Protein AF-X1I7L2-F1 (afdb_monomer)

Structure (mmCIF, N/CA/C/O backbone):
data_AF-X1I7L2-F1
#
_entry.id   AF-X1I7L2-F1
#
loop_
_atom_site.group_PDB
_atom_site.id
_atom_site.type_symbol
_atom_site.label_atom_id
_atom_site.label_alt_id
_atom_site.label_comp_id
_atom_site.label_asym_id
_atom_site.label_entity_id
_atom_site.label_seq_id
_atom_site.pdbx_PDB_ins_code
_atom_site.Cartn_x
_atom_site.Cartn_y
_atom_site.Cartn_z
_atom_site.occupancy
_atom_site.B_iso_or_equiv
_atom_site.auth_seq_id
_atom_site.auth_comp_id
_atom_site.auth_asym_id
_atom_site.auth_atom_id
_atom_site.pdbx_PDB_model_num
ATOM 1 N N . MET A 1 1 ? 2.234 -14.794 -10.491 1.00 76.75 1 MET A N 1
ATOM 2 C CA . MET A 1 1 ? 1.257 -13.925 -9.764 1.00 76.75 1 MET A CA 1
ATOM 3 C C . MET A 1 1 ? 0.236 -14.769 -9.017 1.00 76.75 1 MET A C 1
ATOM 5 O O . MET A 1 1 ? -0.109 -14.448 -7.885 1.00 76.75 1 MET A O 1
ATOM 9 N N . THR A 1 2 ? -0.201 -15.863 -9.632 1.00 92.94 2 THR A N 1
ATOM 10 C CA . THR A 1 2 ? -0.963 -16.964 -9.030 1.00 92.94 2 THR A CA 1
ATOM 11 C C . THR A 1 2 ? -0.350 -17.483 -7.729 1.00 92.94 2 THR A C 1
ATOM 13 O O . THR A 1 2 ? -1.061 -17.673 -6.750 1.00 92.94 2 THR A O 1
ATOM 16 N N . GLU A 1 3 ? 0.973 -17.618 -7.677 1.00 95.62 3 GLU A N 1
ATOM 17 C CA . GLU A 1 3 ? 1.712 -18.120 -6.513 1.00 95.62 3 GLU A CA 1
ATOM 18 C C . GLU A 1 3 ? 1.621 -17.134 -5.346 1.00 95.62 3 GLU A C 1
ATOM 20 O O . GLU A 1 3 ? 1.303 -17.514 -4.223 1.00 95.62 3 GLU A O 1
ATOM 25 N N . PHE A 1 4 ? 1.839 -15.843 -5.621 1.00 95.94 4 PHE A N 1
ATOM 26 C CA . PHE A 1 4 ? 1.738 -14.787 -4.614 1.00 95.94 4 PHE A CA 1
ATOM 27 C C . PHE A 1 4 ? 0.328 -14.704 -4.020 1.00 95.94 4 PHE A C 1
ATOM 29 O O . PHE A 1 4 ? 0.183 -14.620 -2.800 1.00 95.94 4 PHE A O 1
ATOM 36 N N . GLY A 1 5 ? -0.707 -14.763 -4.866 1.00 95.12 5 GLY A N 1
ATOM 37 C CA . GLY A 1 5 ? -2.097 -14.786 -4.412 1.00 95.12 5 GLY A CA 1
ATOM 38 C C . GLY A 1 5 ? -2.381 -15.994 -3.520 1.00 95.12 5 GLY A C 1
ATOM 39 O O . GLY A 1 5 ? -2.903 -15.834 -2.421 1.00 95.12 5 GLY A O 1
ATOM 40 N N . PHE A 1 6 ? -1.946 -17.182 -3.945 1.00 96.81 6 PHE A N 1
ATOM 41 C CA . PHE A 1 6 ? -2.116 -18.419 -3.186 1.00 96.81 6 PHE A CA 1
ATOM 42 C C . PHE A 1 6 ? -1.449 -18.358 -1.803 1.00 96.81 6 PHE A C 1
ATOM 44 O O . PHE A 1 6 ? -2.109 -18.599 -0.790 1.00 96.81 6 PHE A O 1
ATOM 51 N N . PHE A 1 7 ? -0.175 -17.957 -1.731 1.00 97.44 7 PHE A N 1
ATOM 52 C CA . PHE A 1 7 ? 0.530 -17.811 -0.453 1.00 97.44 7 PHE A CA 1
ATOM 53 C C . PHE A 1 7 ? -0.086 -16.730 0.442 1.00 97.44 7 PHE A C 1
ATOM 55 O O . PHE A 1 7 ? -0.202 -16.937 1.650 1.00 97.44 7 PHE A O 1
ATOM 62 N N . SER A 1 8 ? -0.532 -15.609 -0.131 1.00 97.06 8 SER A N 1
ATOM 63 C CA . SER A 1 8 ? -1.180 -14.531 0.629 1.00 97.06 8 SER A CA 1
ATOM 64 C C . SER A 1 8 ? -2.489 -14.999 1.262 1.00 97.06 8 SER A C 1
ATOM 66 O O . SER A 1 8 ? -2.716 -14.772 2.449 1.00 97.06 8 SER A O 1
ATOM 68 N N . THR A 1 9 ? -3.337 -15.699 0.503 1.00 97.38 9 THR A N 1
ATOM 69 C CA . THR A 1 9 ? -4.606 -16.231 1.014 1.00 97.38 9 THR A CA 1
ATOM 70 C C . THR A 1 9 ? -4.380 -17.259 2.119 1.00 97.38 9 THR A C 1
ATOM 72 O O . THR A 1 9 ? -5.034 -17.181 3.158 1.00 97.38 9 THR A O 1
ATOM 75 N N . ILE A 1 10 ? -3.426 -18.178 1.937 1.00 97.88 10 ILE A N 1
ATOM 76 C CA . ILE A 1 10 ? -3.047 -19.145 2.976 1.00 97.88 10 ILE A CA 1
ATOM 77 C C . ILE A 1 10 ? -2.564 -18.418 4.233 1.00 97.88 10 ILE A C 1
ATOM 79 O O . ILE A 1 10 ? -3.017 -18.735 5.331 1.00 97.88 10 ILE A O 1
ATOM 83 N N . GLY A 1 11 ? -1.697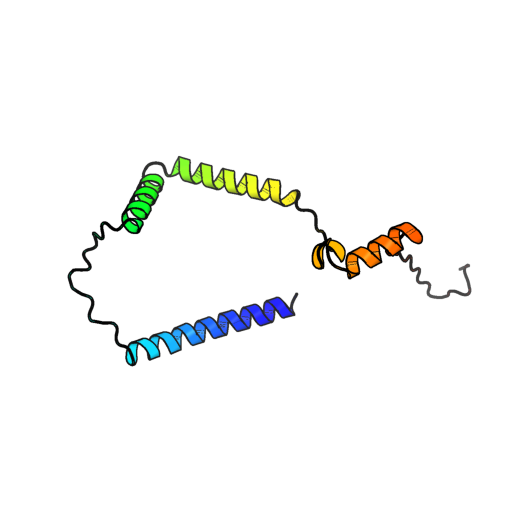 -17.415 4.082 1.00 97.44 11 GLY A N 1
ATOM 84 C CA . GLY A 1 11 ? -1.186 -16.625 5.199 1.00 97.44 11 GLY A CA 1
ATOM 85 C C . GLY A 1 11 ? -2.298 -15.935 5.991 1.00 97.44 11 GLY A C 1
ATOM 86 O O . GLY A 1 11 ? -2.332 -16.043 7.214 1.00 97.44 11 GLY A O 1
ATOM 87 N N . ILE A 1 12 ? -3.246 -15.289 5.305 1.00 98.00 12 ILE A N 1
ATOM 88 C CA . ILE A 1 12 ? -4.398 -14.629 5.942 1.00 98.00 12 ILE A CA 1
ATOM 89 C C . ILE A 1 12 ? -5.290 -15.652 6.654 1.00 98.00 12 ILE A C 1
ATOM 91 O O . ILE A 1 12 ? -5.716 -15.412 7.784 1.00 98.00 12 ILE A O 1
ATOM 95 N N . PHE A 1 13 ? -5.549 -16.804 6.030 1.00 98.00 13 PHE A N 1
ATOM 96 C CA . PHE A 1 13 ? -6.358 -17.865 6.627 1.00 98.00 13 PHE A CA 1
ATOM 97 C C . PHE A 1 13 ? -5.719 -18.412 7.910 1.00 98.00 13 PHE A C 1
ATOM 99 O O . PHE A 1 13 ? -6.372 -18.463 8.952 1.00 98.00 13 PHE A O 1
ATOM 106 N N . PHE A 1 14 ? -4.428 -18.750 7.870 1.00 97.44 14 PHE A N 1
ATOM 107 C C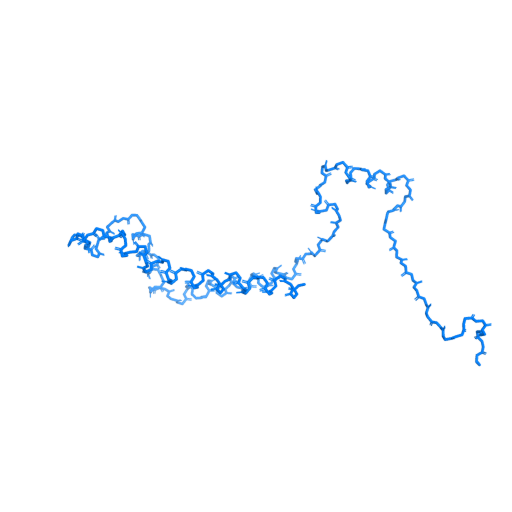A . PHE A 1 14 ? -3.704 -19.198 9.058 1.00 97.44 14 PHE A CA 1
ATOM 108 C C . PHE A 1 14 ? -3.630 -18.111 10.128 1.00 97.44 14 PHE A C 1
ATOM 110 O O . PHE A 1 14 ? -3.830 -18.423 11.297 1.00 97.44 14 PHE A O 1
ATOM 117 N N . ALA A 1 15 ? -3.405 -16.847 9.758 1.00 97.31 15 ALA A N 1
ATOM 118 C CA . ALA A 1 15 ? -3.409 -15.736 10.704 1.00 97.31 15 ALA A CA 1
ATOM 119 C C . ALA A 1 15 ? -4.769 -15.591 11.403 1.00 97.31 15 ALA A C 1
ATOM 121 O O . ALA A 1 15 ? -4.806 -15.393 12.613 1.00 97.31 15 ALA A O 1
ATOM 122 N N . PHE A 1 16 ? -5.880 -15.742 10.677 1.00 97.12 16 PHE A N 1
ATOM 123 C CA . PHE A 1 16 ? -7.230 -15.693 11.242 1.00 97.12 16 PHE A CA 1
ATOM 124 C C . PHE A 1 16 ? -7.506 -16.849 12.213 1.00 97.12 16 PHE A C 1
ATOM 126 O O . PHE A 1 16 ? -7.999 -16.626 13.324 1.00 97.12 16 PHE A O 1
ATOM 133 N N . VAL A 1 17 ? -7.165 -18.077 11.810 1.00 96.94 17 VAL A N 1
ATOM 134 C CA . VAL A 1 17 ? -7.295 -19.274 12.653 1.00 96.94 17 VAL A CA 1
ATOM 135 C C . VAL A 1 17 ? -6.444 -19.102 13.908 1.00 96.94 17 VAL A C 1
ATOM 137 O O . VAL A 1 17 ? -6.961 -19.177 15.022 1.00 96.94 17 VAL A O 1
ATOM 140 N N . LEU A 1 18 ? -5.159 -18.783 13.744 1.00 96.25 18 LEU A N 1
ATOM 141 C CA . LEU A 1 18 ? -4.241 -18.582 14.856 1.00 96.25 18 LEU A CA 1
ATOM 142 C C . LEU A 1 18 ? -4.732 -17.460 15.773 1.00 96.25 18 LEU A C 1
ATOM 144 O O . LEU A 1 18 ? -4.805 -17.673 16.971 1.00 96.25 18 LEU A O 1
ATOM 148 N N . ALA A 1 19 ? -5.135 -16.304 15.243 1.00 96.06 19 ALA A N 1
ATOM 149 C CA . ALA A 1 19 ? -5.641 -15.202 16.055 1.00 96.06 19 ALA A CA 1
ATOM 150 C C . ALA A 1 19 ? -6.870 -15.620 16.871 1.00 96.06 19 ALA A C 1
ATOM 152 O O . ALA A 1 19 ? -6.936 -15.320 18.055 1.00 96.06 19 ALA A O 1
ATOM 153 N N . THR A 1 20 ? -7.811 -16.357 16.283 1.00 93.62 20 THR A N 1
ATOM 154 C CA . THR A 1 20 ? -9.041 -16.762 16.978 1.00 93.62 20 THR A CA 1
ATOM 155 C C . THR A 1 20 ? -8.761 -17.780 18.088 1.00 93.62 20 THR A C 1
ATOM 157 O O . THR A 1 20 ? -9.204 -17.597 19.222 1.00 93.62 20 THR A O 1
ATOM 160 N N . PHE A 1 21 ? -7.993 -18.834 17.797 1.00 94.94 21 PHE A N 1
ATOM 161 C CA . PHE A 1 21 ? -7.690 -19.885 18.774 1.00 94.94 21 PHE A CA 1
ATOM 162 C C . PHE A 1 21 ? -6.647 -19.445 19.808 1.00 94.94 21 PHE A C 1
ATOM 164 O O . PHE A 1 21 ? -6.818 -19.676 21.007 1.00 94.94 21 PHE A O 1
ATOM 171 N N . LEU A 1 22 ? -5.577 -18.781 19.365 1.00 93.25 22 LEU A N 1
ATOM 172 C CA . LEU A 1 22 ? -4.489 -18.349 20.233 1.00 93.25 22 LEU A CA 1
ATOM 173 C C . LEU A 1 22 ? -4.938 -17.218 21.147 1.00 93.25 22 LEU A C 1
ATOM 175 O O . LEU A 1 22 ? -4.637 -17.291 22.327 1.00 93.25 22 LEU A O 1
ATOM 179 N N . LEU A 1 23 ? -5.691 -16.219 20.668 1.00 90.06 23 LEU A N 1
ATOM 180 C CA . LEU A 1 23 ? -6.162 -15.129 21.531 1.00 90.06 23 LEU A CA 1
ATOM 181 C C . LEU A 1 23 ? -7.111 -15.646 22.622 1.00 90.06 23 LEU A C 1
ATOM 183 O O . LEU A 1 23 ? -6.975 -15.261 23.782 1.00 90.06 23 LEU A O 1
ATOM 187 N N . GLY A 1 24 ? -8.013 -16.575 22.280 1.00 85.50 24 GLY A N 1
ATOM 188 C CA . GLY A 1 24 ? -8.889 -17.233 23.256 1.00 85.50 24 GLY A CA 1
ATOM 189 C C . GLY A 1 24 ? -8.111 -18.032 24.308 1.00 85.50 24 GLY A C 1
ATOM 190 O O . GLY A 1 24 ? -8.346 -17.891 25.511 1.00 85.50 24 GLY A O 1
ATOM 191 N N . SER A 1 25 ? -7.123 -18.820 23.875 1.00 89.38 25 SER A N 1
ATOM 192 C CA . SER A 1 25 ? -6.240 -19.552 24.790 1.00 89.38 25 SER A CA 1
ATOM 193 C C . SER A 1 25 ? -5.381 -18.608 25.638 1.00 89.38 25 SER A C 1
ATOM 195 O O . SER A 1 25 ? -5.189 -18.841 26.831 1.00 89.38 25 SER A O 1
ATOM 197 N N . PHE A 1 26 ? -4.884 -17.525 25.042 1.00 91.06 26 PHE A N 1
ATOM 198 C CA . PHE A 1 26 ? -4.019 -16.548 25.691 1.00 91.06 26 PHE A CA 1
ATOM 199 C C . PHE A 1 26 ? -4.755 -15.828 26.819 1.00 91.06 26 PHE A C 1
ATOM 201 O O . PHE A 1 26 ? -4.216 -15.720 27.914 1.00 91.06 26 PHE A O 1
ATOM 208 N N . PHE A 1 27 ? -6.013 -15.430 26.607 1.00 86.19 27 PHE A N 1
ATOM 209 C CA . PHE A 1 27 ? -6.847 -14.825 27.653 1.00 86.19 27 PHE A CA 1
ATOM 210 C C . PHE A 1 27 ? -7.301 -15.804 28.740 1.00 86.19 27 PHE A C 1
ATOM 212 O O . PHE A 1 27 ? -7.690 -15.364 29.819 1.00 86.19 27 PHE A O 1
ATOM 219 N N . THR A 1 28 ? -7.231 -17.115 28.501 1.00 84.56 28 THR A N 1
ATOM 220 C CA . THR A 1 28 ? -7.491 -18.117 29.548 1.00 84.56 28 THR A CA 1
ATOM 221 C C . THR A 1 28 ? -6.286 -18.275 30.482 1.00 84.56 28 THR A C 1
ATOM 223 O O . THR A 1 28 ? -6.457 -18.408 31.690 1.00 84.56 28 THR A O 1
ATOM 226 N N . ILE A 1 29 ? -5.066 -18.227 29.936 1.00 88.00 29 ILE A N 1
ATOM 227 C CA . ILE A 1 29 ? -3.810 -18.361 30.698 1.00 88.00 29 ILE A CA 1
ATOM 228 C C . ILE A 1 29 ? -3.417 -17.034 31.363 1.00 88.00 29 ILE A C 1
ATOM 230 O O . ILE A 1 29 ? -2.992 -17.014 32.517 1.00 88.00 29 ILE A O 1
ATOM 234 N N . PHE A 1 30 ? -3.595 -15.922 30.650 1.00 83.88 30 PHE A N 1
ATOM 235 C CA . PHE A 1 30 ? -3.367 -14.559 31.119 1.00 83.88 30 PHE A CA 1
ATOM 236 C C . PHE A 1 30 ? -4.707 -13.820 31.173 1.00 83.88 30 PHE A C 1
ATOM 238 O O . PHE A 1 30 ? -4.984 -12.990 30.299 1.00 83.88 30 PHE A O 1
ATOM 245 N N . PRO A 1 31 ? -5.570 -14.125 32.162 1.00 76.25 31 PRO A N 1
ATOM 246 C CA . PRO A 1 31 ? -6.829 -13.416 32.309 1.00 76.25 31 PRO A CA 1
ATOM 247 C C . PRO A 1 31 ? -6.537 -11.918 32.433 1.00 76.25 31 PRO A C 1
ATOM 249 O O . PRO A 1 31 ? -5.73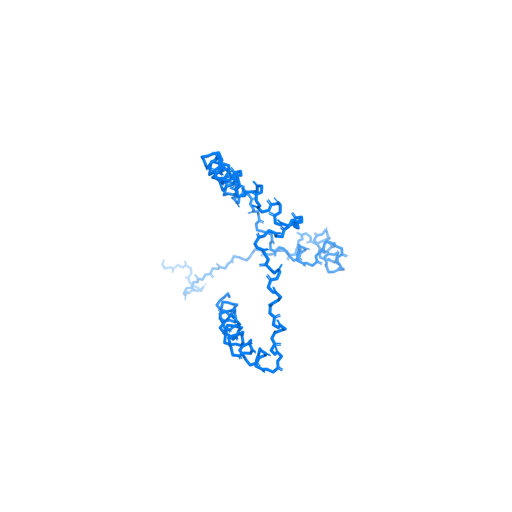0 -11.524 33.286 1.00 76.25 31 PRO A O 1
ATOM 252 N N . PRO A 1 32 ? -7.149 -11.068 31.587 1.00 73.50 32 PRO A N 1
ATOM 253 C CA . PRO A 1 32 ? -6.911 -9.639 31.652 1.00 73.50 32 PRO A CA 1
ATOM 254 C C . PRO A 1 32 ? -7.275 -9.137 33.057 1.00 73.50 32 PRO A C 1
ATOM 256 O O . PRO A 1 32 ? -8.280 -9.584 33.628 1.00 73.50 32 PRO A O 1
ATOM 259 N N . PRO A 1 33 ? -6.471 -8.232 33.646 1.00 74.44 33 PRO A N 1
ATOM 260 C CA . PRO A 1 33 ? -6.766 -7.686 34.962 1.00 74.44 33 PRO A CA 1
ATOM 261 C C . PRO A 1 33 ? -8.185 -7.117 34.954 1.00 74.44 33 PRO A C 1
ATOM 263 O O . PRO A 1 33 ? -8.589 -6.450 33.999 1.00 74.44 33 PRO A O 1
ATOM 266 N N . LYS A 1 34 ? -8.960 -7.423 36.005 1.00 70.75 34 LYS A N 1
ATOM 267 C CA . LYS A 1 34 ? -10.361 -6.999 36.132 1.00 70.75 34 LYS A CA 1
ATOM 268 C C . LYS A 1 34 ? -10.450 -5.508 35.822 1.00 70.75 34 LYS A C 1
ATOM 270 O O . LYS A 1 34 ? -9.853 -4.700 36.532 1.00 70.75 34 LYS A O 1
ATOM 275 N N . ILE A 1 35 ? -11.179 -5.175 34.756 1.00 65.69 35 ILE A N 1
ATOM 276 C CA . ILE A 1 35 ? -11.329 -3.811 34.248 1.00 65.69 35 ILE A CA 1
ATOM 277 C C . ILE A 1 35 ? -11.704 -2.912 35.425 1.00 65.69 35 ILE A C 1
ATOM 279 O O . ILE A 1 35 ? -12.737 -3.106 36.072 1.00 65.69 35 ILE A O 1
ATOM 283 N N . HIS A 1 36 ? -10.841 -1.948 35.745 1.00 56.50 36 HIS A N 1
ATOM 284 C CA . HIS A 1 36 ? -11.142 -0.985 36.789 1.00 56.50 36 HIS A CA 1
ATOM 285 C C . HIS A 1 36 ? -12.433 -0.254 36.408 1.00 56.50 36 HIS A C 1
ATOM 287 O O . HIS A 1 36 ? -12.531 0.316 35.325 1.00 56.50 36 HIS A O 1
ATOM 293 N N . LYS A 1 37 ? -13.409 -0.198 37.325 1.00 59.34 37 LYS A N 1
ATOM 294 C CA . LYS A 1 37 ? -14.686 0.535 37.164 1.00 59.34 37 LYS A CA 1
ATOM 295 C C . LYS A 1 37 ? -14.520 2.045 36.880 1.00 59.34 37 LYS A C 1
ATOM 297 O O . LYS A 1 37 ? -15.509 2.740 36.697 1.00 59.34 37 LYS A O 1
ATOM 302 N N . LYS A 1 38 ? -13.278 2.545 36.843 1.00 52.09 38 LYS A N 1
ATOM 303 C CA . LYS A 1 38 ? -12.883 3.889 36.402 1.00 52.09 38 LYS A CA 1
ATOM 304 C C . LYS A 1 38 ? -12.487 3.970 34.921 1.00 52.09 38 LYS A C 1
ATOM 306 O O . LYS A 1 38 ? -11.966 4.996 34.503 1.00 52.09 38 LYS A O 1
ATOM 311 N N . PHE A 1 39 ? -12.765 2.951 34.108 1.00 54.53 39 PHE A N 1
ATOM 312 C CA . PHE A 1 39 ? -12.900 3.126 32.657 1.00 54.53 39 PHE A CA 1
ATOM 313 C C . PHE A 1 39 ? -14.213 3.879 32.371 1.00 54.53 39 PHE A C 1
ATOM 315 O O . PHE A 1 39 ? -15.155 3.365 31.774 1.00 54.53 39 PHE A O 1
ATOM 322 N N . SER A 1 40 ? -14.319 5.102 32.892 1.00 52.38 40 SER A N 1
ATOM 323 C CA . SER A 1 40 ? -15.349 6.041 32.481 1.00 52.38 40 SER A CA 1
ATOM 324 C C . SER A 1 40 ? -15.093 6.384 31.021 1.00 52.38 40 SER A C 1
ATOM 326 O O . SER A 1 40 ? -13.957 6.667 30.646 1.00 52.38 40 SER A O 1
ATOM 328 N N . GLN A 1 41 ? -16.151 6.410 30.216 1.00 55.69 41 GLN A N 1
ATOM 329 C CA . GLN A 1 41 ? -16.155 6.803 28.800 1.00 55.69 41 GLN A CA 1
ATOM 330 C C . GLN A 1 41 ? -15.604 8.221 28.518 1.00 55.69 41 GLN A C 1
ATOM 332 O O . GLN A 1 41 ? -15.578 8.655 27.371 1.00 55.69 41 GLN A O 1
ATOM 337 N N . GLU A 1 42 ? -15.128 8.931 29.540 1.00 55.25 42 GLU A N 1
ATOM 338 C CA . GLU A 1 42 ? -14.414 10.198 29.447 1.00 55.25 42 GLU A CA 1
ATOM 339 C C . GLU A 1 42 ? -12.920 10.011 29.746 1.00 55.25 42 GLU A C 1
ATOM 341 O O . GLU A 1 42 ? -12.399 10.489 30.753 1.00 55.25 42 GLU A O 1
ATOM 346 N N . SER A 1 43 ? -12.194 9.303 28.878 1.00 59.50 43 SER A N 1
ATOM 347 C CA . SER A 1 43 ? -10.745 9.494 28.839 1.00 59.50 43 SER A CA 1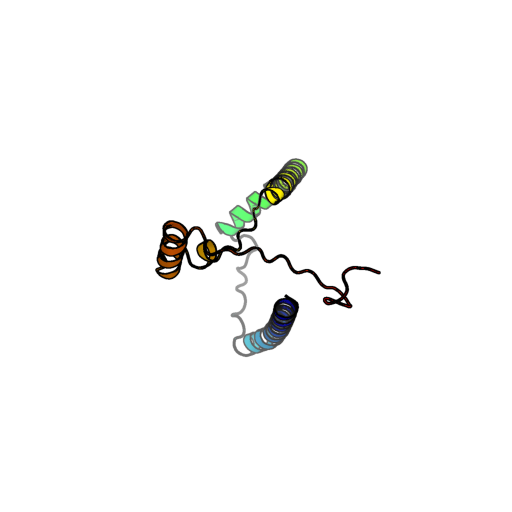
ATOM 348 C C . SER A 1 43 ? -10.475 10.827 28.134 1.00 59.50 43 SER A C 1
ATOM 350 O O . SER A 1 43 ? -10.638 10.948 26.924 1.00 5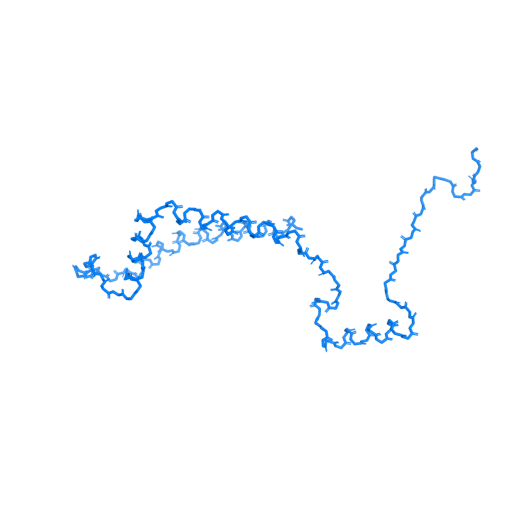9.50 43 SER A O 1
ATOM 352 N N . ASN A 1 44 ? -10.060 11.856 28.877 1.00 63.28 44 ASN A N 1
ATOM 353 C CA . ASN A 1 44 ? -9.553 13.120 28.312 1.00 63.28 44 ASN A CA 1
ATOM 354 C C . ASN A 1 44 ? -8.127 12.960 27.757 1.00 63.28 44 ASN A C 1
ATOM 356 O O . ASN A 1 44 ? -7.280 13.841 27.893 1.00 63.28 44 ASN A O 1
ATOM 360 N N . ASP A 1 45 ? -7.856 11.807 27.155 1.00 80.88 45 ASP A N 1
ATOM 361 C CA . ASP A 1 45 ? -6.585 11.537 26.515 1.00 80.88 45 ASP A CA 1
ATOM 362 C C . ASP A 1 45 ? -6.502 12.303 25.188 1.00 80.88 45 ASP A C 1
ATOM 364 O O . ASP A 1 45 ? -7.519 12.609 24.549 1.00 80.88 45 ASP A O 1
ATOM 368 N N . VAL A 1 46 ? -5.284 12.623 24.759 1.00 84.25 46 VAL A N 1
ATOM 369 C CA . VAL A 1 46 ? -5.024 13.409 23.542 1.00 84.25 46 VAL A CA 1
ATOM 370 C C . VAL A 1 46 ? -5.660 12.732 22.327 1.00 84.25 46 VAL A C 1
ATOM 372 O O . VAL A 1 46 ? -6.255 13.397 21.477 1.00 84.25 46 VAL A O 1
ATOM 375 N N . VAL A 1 47 ? -5.609 11.399 22.295 1.00 85.38 47 VAL A N 1
ATOM 376 C CA . VAL A 1 47 ? -6.211 10.569 21.248 1.00 85.38 47 VAL A CA 1
ATOM 377 C C . VAL A 1 47 ? -7.732 10.722 21.237 1.00 85.38 47 VAL A C 1
ATOM 379 O O . VAL A 1 47 ? -8.305 11.046 20.199 1.00 85.38 47 VAL A O 1
ATOM 382 N N . THR A 1 48 ? -8.400 10.581 22.383 1.00 85.81 48 THR A N 1
ATOM 383 C CA . THR A 1 48 ? -9.862 10.729 22.480 1.00 85.81 48 THR A CA 1
ATOM 384 C C . THR A 1 48 ? -10.310 12.130 22.082 1.00 85.81 48 THR A C 1
ATOM 386 O O . THR A 1 48 ? -11.315 12.290 21.388 1.00 85.81 48 THR A O 1
ATOM 389 N N . ARG A 1 49 ? -9.542 13.160 22.456 1.00 86.50 49 ARG A N 1
ATOM 390 C CA . ARG A 1 49 ? -9.813 14.544 22.058 1.00 86.50 49 ARG A CA 1
ATOM 391 C C . ARG A 1 49 ? -9.693 14.730 20.545 1.00 86.50 49 ARG A C 1
ATOM 393 O O . ARG A 1 49 ? -10.571 15.353 19.951 1.00 86.50 49 ARG A O 1
ATOM 400 N N . LEU A 1 50 ? -8.664 14.158 19.917 1.00 88.38 50 LEU A N 1
ATOM 401 C CA . LEU A 1 50 ? -8.484 14.189 18.464 1.00 88.38 50 LEU A CA 1
ATOM 402 C C . LEU A 1 50 ? -9.621 13.453 17.739 1.00 88.38 50 LEU A C 1
ATOM 404 O O . LEU A 1 50 ? -10.223 14.003 16.819 1.00 88.38 50 LEU A O 1
ATOM 408 N N . LEU A 1 51 ? -9.975 12.248 18.194 1.00 88.38 51 LEU A N 1
ATOM 409 C CA . LEU A 1 51 ? -11.083 11.467 17.636 1.00 88.38 51 LEU A CA 1
ATOM 410 C C . LEU A 1 51 ? -12.418 12.206 17.769 1.00 88.38 51 LEU A C 1
ATOM 412 O O . LEU A 1 51 ? -13.219 12.206 16.835 1.00 88.38 51 LEU A O 1
ATOM 416 N N . ARG A 1 52 ? -12.657 12.872 18.904 1.00 87.56 52 ARG A N 1
ATOM 417 C CA . ARG A 1 52 ? -13.876 13.657 19.133 1.00 87.56 52 ARG A CA 1
ATOM 418 C C . ARG A 1 52 ? -13.937 14.882 18.223 1.00 87.56 52 ARG A C 1
ATOM 420 O O . ARG A 1 52 ? -15.003 15.152 17.680 1.00 87.56 52 ARG A O 1
ATOM 427 N N . LEU A 1 53 ? -12.817 15.575 18.005 1.00 86.12 53 LEU A N 1
ATOM 428 C CA . LEU A 1 53 ? -12.732 16.689 17.053 1.00 86.12 53 LEU A CA 1
ATOM 429 C C . LEU A 1 53 ? -12.993 16.228 15.615 1.00 86.12 53 LEU A C 1
ATOM 431 O O . LEU A 1 53 ? -13.798 16.844 14.921 1.00 86.12 53 LEU A O 1
ATOM 435 N N . LEU A 1 54 ? -12.370 15.126 15.187 1.00 85.94 54 LEU A N 1
ATOM 436 C CA . LEU A 1 54 ? -12.599 14.542 13.863 1.00 85.94 54 LEU A CA 1
ATOM 437 C C . LEU A 1 54 ? -14.063 14.132 13.688 1.00 85.94 54 LEU A C 1
ATOM 439 O O . LEU A 1 54 ? -14.692 14.500 12.701 1.00 85.94 54 LEU A O 1
ATOM 443 N N . SER A 1 55 ? -14.632 13.438 14.673 1.00 86.75 55 SER A N 1
ATOM 444 C CA . SER A 1 55 ? -16.040 13.034 14.666 1.00 86.75 55 SER A CA 1
ATOM 445 C C . SER A 1 55 ? -16.979 14.240 14.580 1.00 86.75 55 SER A C 1
ATOM 447 O O . SER A 1 55 ? -17.877 14.270 13.741 1.00 86.75 55 SER A O 1
ATOM 449 N N . GLN A 1 56 ? -16.737 15.288 15.373 1.00 87.12 56 GLN A N 1
ATOM 450 C CA . GLN A 1 56 ? -17.525 16.519 15.315 1.00 87.12 56 GLN A CA 1
ATOM 451 C C . GLN A 1 56 ? -17.404 17.226 13.961 1.00 87.12 56 GLN A C 1
ATOM 453 O O . GLN A 1 56 ? -18.409 17.711 13.448 1.00 87.12 56 GLN A O 1
ATOM 458 N N . LEU A 1 57 ? -16.212 17.255 13.361 1.00 85.12 57 LEU A N 1
ATOM 459 C CA . LEU A 1 57 ? -15.985 17.848 12.043 1.00 85.12 57 LEU A CA 1
ATOM 460 C C . LEU A 1 57 ? -16.744 17.084 10.944 1.00 85.12 57 LEU A C 1
ATOM 462 O O . LEU A 1 57 ? -17.402 17.698 10.105 1.00 85.12 57 LEU A O 1
ATOM 466 N N . ILE A 1 58 ? -16.717 15.749 11.003 1.00 87.88 58 ILE A N 1
ATOM 467 C CA . ILE A 1 58 ? -17.446 14.863 10.085 1.00 87.88 58 ILE A CA 1
ATOM 468 C C . ILE A 1 58 ? -18.962 15.034 10.240 1.00 87.88 58 ILE A C 1
ATOM 470 O O . ILE A 1 58 ? -19.679 15.111 9.244 1.00 87.88 58 ILE A O 1
ATOM 474 N N . LEU A 1 59 ? -19.466 15.105 11.475 1.00 85.75 59 LEU A N 1
ATOM 475 C CA . LEU A 1 59 ? -20.902 15.194 11.753 1.00 85.75 59 LEU A CA 1
ATOM 476 C C . LEU A 1 59 ? -21.481 16.581 11.451 1.00 85.75 59 LEU A C 1
ATOM 478 O O . LEU A 1 59 ? -22.591 16.669 10.925 1.00 85.75 59 LEU A O 1
ATOM 482 N N . LYS A 1 60 ? -20.745 17.655 11.765 1.00 87.75 60 LYS A N 1
ATOM 483 C CA . LYS A 1 60 ? -21.198 19.037 11.559 1.00 87.75 60 LYS A CA 1
ATOM 484 C C . LYS A 1 60 ? -21.259 19.393 10.076 1.00 87.75 60 LYS A C 1
ATOM 486 O O . LYS A 1 60 ? -22.257 19.939 9.625 1.00 87.75 60 LYS A O 1
ATOM 491 N N . GLU A 1 61 ? -20.234 19.017 9.312 1.00 84.62 61 GLU A N 1
ATOM 492 C CA . GLU A 1 61 ? -20.079 19.414 7.909 1.00 84.62 61 GLU A CA 1
ATOM 493 C C . GLU A 1 61 ? -19.940 18.202 6.976 1.00 84.62 61 GLU A C 1
ATOM 495 O O . GLU A 1 61 ? -19.080 18.153 6.092 1.00 84.62 61 GLU A O 1
ATOM 500 N N . LYS A 1 62 ? -20.824 17.208 7.142 1.00 84.88 62 LYS A N 1
ATOM 501 C CA . LYS A 1 62 ? -20.805 15.939 6.385 1.00 84.88 62 LYS A CA 1
ATOM 502 C C . LYS A 1 62 ? -20.667 16.110 4.870 1.00 84.88 62 LYS A C 1
ATOM 504 O O . LYS A 1 62 ? -19.986 15.324 4.219 1.00 84.88 62 LYS A O 1
ATOM 509 N N . LYS A 1 63 ? -21.298 17.148 4.304 1.00 88.00 63 LYS A N 1
ATOM 510 C CA . LYS A 1 63 ? -21.239 17.445 2.864 1.00 88.00 63 LYS A CA 1
ATOM 511 C C . LYS A 1 63 ? -19.838 17.884 2.441 1.00 88.00 63 LYS A C 1
ATOM 513 O O . LYS A 1 63 ? -19.353 17.416 1.419 1.00 88.00 63 LYS A O 1
ATOM 518 N N . ILE A 1 64 ? -19.188 18.735 3.235 1.00 89.25 64 ILE A N 1
ATOM 519 C CA . ILE A 1 64 ? -17.843 19.246 2.948 1.00 89.25 64 ILE A CA 1
ATOM 520 C C . ILE A 1 64 ? -16.831 18.101 3.001 1.00 89.25 64 ILE A C 1
ATOM 522 O O . ILE A 1 64 ? -16.037 17.949 2.078 1.00 89.25 64 ILE A O 1
ATOM 526 N N . VAL A 1 65 ? -16.902 17.254 4.033 1.00 90.12 65 VAL A N 1
ATOM 527 C CA . VAL A 1 65 ? -16.001 16.098 4.171 1.00 90.12 65 VAL A CA 1
ATOM 528 C C . VAL A 1 65 ? -16.179 15.111 3.017 1.00 90.12 65 VAL A C 1
ATOM 530 O O . VAL A 1 65 ? -15.193 14.653 2.445 1.00 90.12 65 VAL A O 1
ATOM 533 N N . LEU A 1 66 ? -17.421 14.821 2.623 1.00 90.44 66 LEU A N 1
ATOM 534 C CA . LEU A 1 66 ? -17.699 13.906 1.516 1.00 90.44 66 LEU A CA 1
ATOM 535 C C . LEU A 1 66 ? -17.184 14.457 0.179 1.00 90.44 66 LEU A C 1
ATOM 537 O O . LEU A 1 66 ? -16.558 13.721 -0.580 1.00 90.44 66 LEU A O 1
ATOM 541 N N . ILE A 1 67 ? -17.377 15.755 -0.084 1.00 94.50 67 ILE A N 1
ATOM 542 C CA . ILE A 1 67 ? -16.833 16.421 -1.277 1.00 94.50 67 ILE A CA 1
ATOM 543 C C . ILE A 1 67 ? -15.301 16.399 -1.258 1.00 94.50 67 ILE A C 1
ATOM 545 O O . ILE A 1 67 ? -14.692 16.082 -2.274 1.00 94.50 67 ILE A O 1
ATOM 549 N N . ALA A 1 68 ? -14.668 16.678 -0.117 1.00 93.25 68 ALA A N 1
ATOM 550 C CA . ALA A 1 68 ? -13.214 16.644 0.008 1.00 93.25 68 ALA A CA 1
ATOM 551 C C . ALA A 1 68 ? -12.645 15.247 -0.289 1.00 93.25 68 ALA A C 1
ATOM 553 O O . ALA A 1 68 ? -11.701 15.123 -1.066 1.00 93.25 68 ALA A O 1
ATOM 554 N N . ILE A 1 69 ? -13.253 14.190 0.262 1.00 94.00 69 ILE A N 1
ATOM 555 C CA . ILE A 1 69 ? -12.863 12.801 -0.024 1.00 94.00 69 ILE A CA 1
ATOM 556 C C . ILE A 1 69 ? -13.052 12.484 -1.510 1.00 94.00 69 ILE A C 1
ATOM 558 O O . ILE A 1 69 ? -12.163 11.904 -2.129 1.00 94.00 69 ILE A O 1
ATOM 562 N N . LEU A 1 70 ? -14.175 12.895 -2.102 1.00 96.31 70 LEU A N 1
ATOM 563 C CA . LEU A 1 70 ? -14.439 12.682 -3.522 1.00 96.31 70 LEU A CA 1
ATOM 564 C C . LEU A 1 70 ? -13.388 13.371 -4.404 1.00 96.31 70 LEU A C 1
ATOM 566 O O . LEU A 1 70 ? -12.886 12.763 -5.345 1.00 96.31 70 LEU A O 1
ATOM 570 N N . ILE A 1 71 ? -13.014 14.609 -4.074 1.00 97.00 71 ILE A N 1
ATOM 571 C CA . ILE A 1 71 ? -11.951 15.348 -4.765 1.00 97.00 71 ILE A CA 1
ATOM 572 C C . ILE A 1 71 ? -10.621 14.596 -4.657 1.00 97.00 71 ILE A C 1
ATOM 574 O O . ILE A 1 71 ? -9.951 14.418 -5.671 1.00 97.00 71 ILE A O 1
ATOM 578 N N . ILE A 1 72 ? -10.257 14.109 -3.466 1.00 96.69 72 ILE A N 1
ATOM 579 C CA . ILE A 1 72 ? -9.028 13.325 -3.266 1.00 96.69 72 ILE A CA 1
ATOM 580 C C . ILE A 1 72 ? -9.041 12.079 -4.155 1.00 96.69 72 ILE A C 1
ATOM 582 O O . ILE A 1 72 ? -8.068 11.839 -4.861 1.00 96.69 72 ILE A O 1
ATOM 586 N N . ILE A 1 73 ? -10.149 11.333 -4.186 1.00 96.62 73 ILE A N 1
ATOM 587 C CA . ILE A 1 73 ? -10.287 10.137 -5.029 1.00 96.62 73 ILE A CA 1
ATOM 588 C C . ILE A 1 73 ? -10.107 10.491 -6.508 1.00 96.62 73 ILE A C 1
ATOM 590 O O . ILE A 1 73 ? -9.339 9.829 -7.204 1.00 96.62 73 ILE A O 1
ATOM 594 N N . ILE A 1 74 ? -10.771 11.546 -6.990 1.00 96.50 74 ILE A N 1
ATOM 595 C CA . ILE A 1 74 ? -10.667 11.982 -8.390 1.00 96.50 74 ILE A CA 1
ATOM 596 C C . ILE A 1 74 ? -9.223 12.363 -8.730 1.00 96.50 74 ILE A C 1
ATOM 598 O O . ILE A 1 74 ? -8.707 11.935 -9.761 1.00 96.50 74 ILE A O 1
ATOM 602 N N . ILE A 1 75 ? -8.549 13.119 -7.858 1.00 96.25 75 ILE A N 1
ATOM 603 C CA . ILE A 1 75 ? -7.143 13.495 -8.042 1.00 96.25 75 ILE A CA 1
ATOM 604 C C . ILE A 1 75 ? -6.257 12.245 -8.068 1.00 96.25 75 ILE A C 1
ATOM 606 O O . ILE A 1 75 ? -5.427 12.111 -8.966 1.00 96.25 75 ILE A O 1
ATOM 610 N N . SER A 1 76 ? -6.444 11.306 -7.137 1.00 95.25 76 SER A N 1
ATOM 611 C CA . SER A 1 76 ? -5.674 10.060 -7.086 1.00 95.25 76 SER A CA 1
ATOM 612 C C . SER A 1 76 ? -5.832 9.236 -8.363 1.00 95.25 76 SER A C 1
ATOM 614 O O . SER A 1 76 ? -4.834 8.796 -8.929 1.00 95.25 76 SER A O 1
ATOM 616 N N . VAL A 1 77 ? -7.061 9.070 -8.860 1.00 95.25 77 VAL A N 1
ATOM 617 C CA . VAL A 1 77 ? -7.327 8.338 -10.108 1.00 95.25 77 VAL A CA 1
ATOM 618 C C . VAL A 1 77 ? -6.719 9.068 -11.307 1.00 95.25 77 VAL A C 1
ATOM 620 O O . VAL A 1 77 ? -6.046 8.444 -12.127 1.00 95.25 77 VAL A O 1
ATOM 623 N N . ALA A 1 78 ? -6.881 10.391 -11.389 1.00 94.81 78 ALA A N 1
ATOM 624 C CA . ALA A 1 78 ? -6.320 11.189 -12.475 1.00 94.81 78 ALA A CA 1
ATOM 625 C C . ALA A 1 78 ? -4.788 11.076 -12.538 1.00 94.81 78 ALA A C 1
ATOM 627 O O . ALA A 1 78 ? -4.222 10.866 -13.613 1.00 94.81 78 ALA A O 1
ATOM 628 N N . PHE A 1 79 ? -4.106 11.155 -11.393 1.00 93.50 79 PHE A N 1
ATOM 629 C CA . PHE A 1 79 ? -2.648 11.035 -11.323 1.00 93.50 79 PHE A CA 1
ATOM 630 C C . PHE A 1 79 ? -2.143 9.599 -11.484 1.00 93.50 79 PHE A C 1
ATOM 632 O O . PHE A 1 79 ? -1.030 9.413 -11.974 1.00 93.50 79 PHE A O 1
ATOM 639 N N . SER A 1 80 ? -2.949 8.588 -11.151 1.00 91.25 80 SER A N 1
ATOM 640 C CA . SER A 1 80 ? -2.571 7.179 -11.310 1.00 91.25 80 SER A CA 1
ATOM 641 C C . SER A 1 80 ? -2.220 6.826 -12.760 1.00 91.25 80 SER A C 1
ATOM 643 O O . SER A 1 80 ? -1.327 6.015 -12.986 1.00 91.25 80 SER A O 1
ATOM 645 N N . THR A 1 81 ? -2.835 7.491 -13.744 1.00 88.44 81 THR A N 1
ATOM 646 C CA . THR A 1 81 ? -2.530 7.294 -15.175 1.00 88.44 81 THR A CA 1
ATOM 647 C C . THR A 1 81 ? -1.125 7.743 -15.589 1.00 88.44 81 THR A C 1
ATOM 649 O O . THR A 1 81 ? -0.636 7.338 -16.640 1.00 88.44 81 THR A O 1
ATOM 652 N N . ARG A 1 82 ? -0.452 8.572 -14.780 1.00 89.44 82 ARG A N 1
ATOM 653 C CA . ARG A 1 82 ? 0.896 9.090 -15.071 1.00 89.44 82 ARG A CA 1
ATOM 654 C C . ARG A 1 82 ? 2.016 8.188 -14.556 1.00 89.44 82 ARG A C 1
ATOM 656 O O . ARG A 1 82 ? 3.187 8.505 -14.762 1.00 89.44 82 ARG A O 1
ATOM 663 N N . VAL A 1 83 ? 1.680 7.099 -13.867 1.00 86.38 83 VAL A N 1
ATOM 664 C CA . VAL A 1 83 ? 2.665 6.159 -13.330 1.00 86.38 83 VAL A CA 1
ATOM 665 C C . VAL A 1 83 ? 3.320 5.413 -14.491 1.00 86.38 83 VAL A C 1
ATOM 667 O O . VAL A 1 83 ? 2.667 4.653 -15.202 1.00 86.38 83 VAL A O 1
ATOM 670 N N . LYS A 1 84 ? 4.622 5.635 -14.690 1.00 83.44 84 LYS A N 1
ATOM 671 C CA . LYS A 1 84 ? 5.424 4.890 -15.665 1.00 83.44 84 LYS A CA 1
ATOM 672 C C . LYS A 1 84 ? 5.904 3.589 -15.032 1.00 83.44 84 LYS A C 1
ATOM 674 O O . LYS A 1 84 ? 6.456 3.598 -13.935 1.00 83.44 84 LYS A O 1
ATOM 679 N N . THR A 1 85 ? 5.710 2.476 -15.728 1.00 78.88 85 THR A N 1
ATOM 680 C CA . THR A 1 85 ? 6.262 1.183 -15.322 1.00 78.88 85 THR A CA 1
ATOM 681 C C . THR A 1 85 ? 7.730 1.123 -15.710 1.00 78.88 85 THR A C 1
ATOM 683 O O . THR A 1 85 ? 8.057 0.967 -16.884 1.00 78.88 85 THR A O 1
ATOM 686 N N . GLU A 1 86 ? 8.613 1.240 -14.727 1.00 76.81 86 GLU A N 1
ATOM 687 C CA . GLU A 1 86 ? 10.045 1.067 -14.929 1.00 76.81 86 GLU A CA 1
ATOM 688 C C . GLU A 1 86 ? 10.464 -0.310 -14.417 1.00 76.81 86 GLU A C 1
ATOM 690 O O . GLU A 1 86 ? 10.526 -0.566 -13.217 1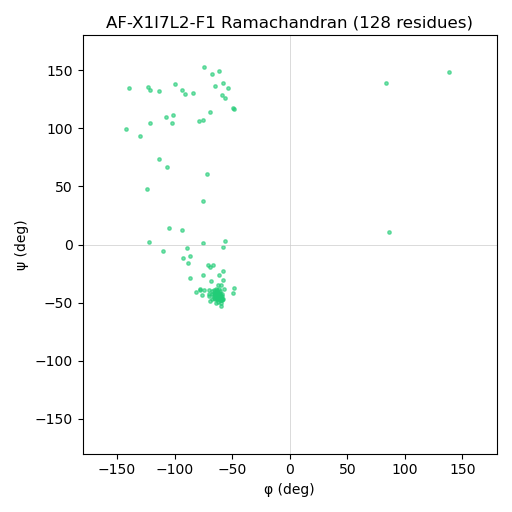.00 76.81 86 GLU A O 1
ATOM 695 N N . SER A 1 87 ? 10.704 -1.234 -15.344 1.00 76.25 87 SER A N 1
ATOM 696 C CA . SER A 1 87 ? 11.154 -2.594 -15.039 1.00 76.25 87 SER A CA 1
ATOM 697 C C . SER A 1 87 ? 12.632 -2.811 -15.352 1.00 76.25 87 SER A C 1
ATOM 699 O O . SER A 1 87 ? 13.059 -3.964 -15.402 1.00 76.25 87 SER A O 1
ATOM 701 N N . SER A 1 88 ? 13.391 -1.732 -15.573 1.00 78.88 88 SER A N 1
ATOM 702 C CA . SER A 1 88 ? 14.814 -1.816 -15.878 1.00 78.88 88 SER A CA 1
ATOM 703 C C . SER A 1 88 ? 15.574 -2.472 -14.728 1.00 78.88 88 SER A C 1
ATOM 705 O O . SER A 1 88 ? 15.215 -2.395 -13.550 1.00 78.88 88 SER A O 1
ATOM 707 N N . ILE A 1 89 ? 16.644 -3.165 -15.089 1.00 76.62 89 ILE A N 1
ATOM 708 C CA . ILE A 1 89 ? 17.541 -3.781 -14.118 1.00 76.62 89 ILE A CA 1
ATOM 709 C C . ILE A 1 89 ? 18.183 -2.700 -13.229 1.00 76.62 89 ILE A C 1
ATOM 711 O O . ILE A 1 89 ? 18.357 -2.898 -12.025 1.00 76.62 89 ILE A O 1
ATOM 715 N N . GLU A 1 90 ? 18.451 -1.531 -13.809 1.00 80.06 90 GLU A N 1
ATOM 716 C CA . GLU A 1 90 ? 19.044 -0.378 -13.137 1.00 80.06 90 GLU A CA 1
ATOM 717 C C . GLU A 1 90 ? 18.169 0.175 -12.011 1.00 80.06 90 GLU A C 1
ATOM 719 O O . GLU A 1 90 ? 18.673 0.433 -10.915 1.00 80.06 90 GLU A O 1
ATOM 724 N N . SER A 1 91 ? 16.854 0.285 -12.231 1.00 81.06 91 SER A N 1
ATOM 725 C CA . SER A 1 91 ? 15.927 0.765 -11.202 1.00 81.06 91 SER A CA 1
ATOM 726 C C . SER A 1 91 ? 15.783 -0.224 -10.042 1.00 81.06 91 SER A C 1
ATOM 728 O O . SER A 1 91 ? 15.617 0.185 -8.894 1.00 81.06 91 SER A O 1
ATOM 730 N N . ARG A 1 92 ? 15.903 -1.530 -10.318 1.00 84.94 92 ARG A N 1
ATOM 731 C CA . ARG A 1 92 ? 15.795 -2.600 -9.312 1.00 84.94 92 ARG A 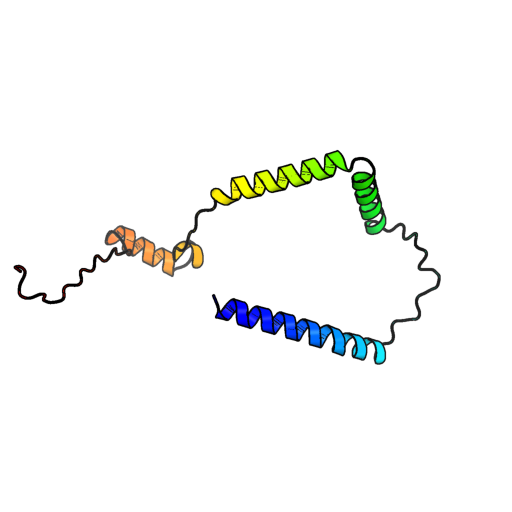CA 1
ATOM 732 C C . ARG A 1 92 ? 17.054 -2.755 -8.465 1.00 84.94 92 ARG A C 1
ATOM 734 O O . ARG A 1 92 ? 16.943 -3.019 -7.272 1.00 84.94 92 ARG A O 1
ATOM 741 N N . MET A 1 93 ? 18.234 -2.626 -9.071 1.00 86.31 93 MET A N 1
ATOM 742 C CA . MET A 1 93 ? 19.518 -2.775 -8.369 1.00 86.31 93 MET A CA 1
ATOM 743 C C . MET A 1 93 ? 20.028 -1.472 -7.752 1.00 86.31 93 MET A C 1
ATOM 745 O O . MET A 1 93 ? 20.899 -1.495 -6.883 1.00 86.31 93 MET A O 1
ATOM 749 N N . GLY A 1 94 ? 19.477 -0.338 -8.179 1.00 82.69 94 GLY A N 1
ATOM 750 C CA . GLY A 1 94 ? 19.908 0.983 -7.760 1.00 82.69 94 GLY A CA 1
ATOM 751 C C . GLY A 1 94 ? 21.102 1.474 -8.577 1.00 82.69 94 GLY A C 1
ATOM 752 O O . GLY A 1 94 ? 22.061 0.742 -8.844 1.00 82.69 94 GLY A O 1
ATOM 753 N N . ALA A 1 95 ? 21.060 2.762 -8.921 1.00 80.25 95 ALA A N 1
ATOM 754 C CA . ALA A 1 95 ? 22.027 3.418 -9.802 1.00 80.25 95 ALA A CA 1
ATOM 755 C C . ALA A 1 95 ? 23.492 3.332 -9.320 1.00 80.25 95 ALA A C 1
ATOM 757 O O . ALA A 1 95 ? 24.419 3.461 -10.113 1.00 80.25 95 ALA A O 1
ATOM 758 N N . GLY A 1 96 ? 23.717 3.118 -8.019 1.00 84.44 96 GLY A N 1
ATOM 759 C CA . GLY A 1 96 ? 25.055 3.027 -7.427 1.00 84.44 96 GLY A CA 1
ATOM 760 C C . GLY A 1 96 ? 25.696 1.636 -7.462 1.00 84.44 96 GLY A C 1
ATOM 761 O O . GLY A 1 96 ? 26.880 1.524 -7.132 1.00 84.44 96 GLY A O 1
ATOM 762 N N . SER A 1 97 ? 24.949 0.590 -7.825 1.00 90.06 97 SER A N 1
ATOM 763 C CA . SER A 1 97 ? 25.451 -0.789 -7.798 1.00 90.06 97 SER A CA 1
ATOM 764 C C . SER A 1 97 ? 26.553 -1.020 -8.839 1.00 90.06 97 SER A C 1
ATOM 766 O O . SER A 1 97 ? 26.545 -0.436 -9.925 1.00 90.06 97 SER A O 1
ATOM 768 N N . GLU A 1 98 ? 27.523 -1.884 -8.520 1.00 88.94 98 GLU A N 1
ATOM 769 C CA . GLU A 1 98 ? 28.616 -2.222 -9.448 1.00 88.94 98 GLU A CA 1
ATOM 770 C C . GLU A 1 98 ? 28.094 -2.826 -10.753 1.00 88.94 98 GLU A C 1
ATOM 772 O O . GLU A 1 98 ? 28.616 -2.529 -11.824 1.00 88.94 98 GLU A O 1
ATOM 777 N N . ILE A 1 99 ? 27.006 -3.595 -10.675 1.00 87.12 99 ILE A N 1
ATOM 778 C CA . ILE A 1 99 ? 26.364 -4.199 -11.842 1.00 87.12 99 ILE A CA 1
ATOM 779 C C . ILE A 1 99 ? 25.824 -3.121 -12.789 1.00 87.12 99 ILE A C 1
ATOM 781 O O . ILE A 1 99 ? 26.057 -3.203 -13.992 1.00 87.12 99 ILE A O 1
ATOM 785 N N . VAL A 1 100 ? 25.180 -2.072 -12.267 1.00 87.75 100 VAL A N 1
ATOM 786 C CA . VAL A 1 100 ? 24.695 -0.954 -13.093 1.00 87.75 100 VAL A CA 1
ATOM 787 C C . VAL A 1 100 ? 25.849 -0.177 -13.721 1.00 87.75 100 VAL A C 1
ATOM 789 O O . VAL A 1 100 ? 25.786 0.169 -14.896 1.00 87.75 100 VAL A O 1
ATOM 792 N N . LYS A 1 101 ? 26.949 0.041 -12.991 1.00 88.81 101 LYS A N 1
ATOM 793 C CA . LYS A 1 101 ? 28.145 0.704 -13.543 1.00 88.81 101 LYS A CA 1
ATOM 794 C C . LYS A 1 101 ? 28.762 -0.086 -14.695 1.00 88.81 101 LYS A C 1
ATOM 796 O O . LYS A 1 101 ? 29.130 0.504 -15.707 1.00 88.81 101 LYS A O 1
ATOM 801 N N . ILE A 1 102 ? 28.856 -1.408 -14.552 1.00 88.44 102 ILE A N 1
ATOM 802 C CA . ILE A 1 102 ? 29.349 -2.293 -15.612 1.00 88.44 102 ILE A CA 1
ATOM 803 C C . ILE A 1 102 ? 28.398 -2.248 -16.810 1.00 88.44 102 ILE A C 1
ATOM 805 O O . ILE A 1 102 ? 28.856 -2.086 -17.937 1.00 88.44 102 ILE A O 1
ATOM 809 N N . MET A 1 103 ? 27.083 -2.319 -16.590 1.00 86.94 103 MET A N 1
ATOM 810 C CA . MET A 1 103 ? 26.105 -2.247 -17.681 1.00 86.94 103 MET A CA 1
ATOM 811 C C . MET A 1 103 ? 26.183 -0.922 -18.442 1.00 86.94 103 MET A C 1
ATOM 813 O O . MET A 1 103 ? 26.239 -0.928 -19.669 1.00 86.94 103 MET A O 1
ATOM 817 N N . ASN A 1 104 ? 26.317 0.197 -17.729 1.00 87.81 104 ASN A N 1
ATOM 818 C CA . ASN A 1 104 ? 26.516 1.515 -18.330 1.00 87.81 104 ASN A CA 1
ATOM 819 C C . ASN A 1 104 ? 27.818 1.606 -19.128 1.00 87.81 104 ASN A C 1
ATOM 821 O O . ASN A 1 104 ? 27.814 2.134 -20.236 1.00 87.81 104 ASN A O 1
ATOM 825 N N . TYR A 1 105 ? 28.914 1.040 -18.614 1.00 89.12 105 TYR A N 1
ATOM 826 C CA . TYR A 1 105 ? 30.176 0.956 -19.351 1.00 89.12 105 TYR A CA 1
ATOM 827 C C . TYR A 1 105 ? 30.013 0.184 -20.669 1.00 89.12 105 TYR A C 1
ATOM 829 O O . TYR A 1 105 ? 30.502 0.624 -21.710 1.00 89.12 105 TYR A O 1
ATOM 837 N N . PHE A 1 106 ? 29.300 -0.946 -20.646 1.00 88.19 106 PHE A N 1
ATOM 838 C CA . PHE A 1 106 ? 29.020 -1.720 -21.855 1.00 88.19 106 PHE A CA 1
ATOM 839 C C . PHE A 1 106 ? 28.113 -0.962 -22.831 1.00 88.19 106 PHE A C 1
ATOM 841 O O . PHE A 1 106 ? 28.407 -0.930 -24.024 1.00 88.19 106 PHE A O 1
ATOM 848 N N . ASN A 1 107 ? 27.067 -0.300 -22.334 1.00 86.75 107 ASN A N 1
ATOM 849 C CA . ASN A 1 107 ? 26.196 0.553 -23.141 1.00 86.75 107 ASN A CA 1
ATOM 850 C C . ASN A 1 107 ? 26.981 1.672 -23.842 1.00 86.75 107 ASN A C 1
ATOM 852 O O . ASN A 1 107 ? 26.831 1.862 -25.047 1.00 86.75 107 ASN A O 1
ATOM 856 N N . GLU A 1 108 ? 27.861 2.368 -23.120 1.00 88.81 108 GLU A N 1
ATOM 857 C CA . GLU A 1 108 ? 28.648 3.485 -23.655 1.00 88.81 108 GLU A CA 1
ATOM 858 C C . GLU A 1 108 ? 29.716 3.029 -24.661 1.00 88.81 108 GLU A C 1
ATOM 860 O O . GLU A 1 108 ? 29.945 3.692 -25.673 1.00 88.81 108 GLU A O 1
ATOM 865 N N . LYS A 1 109 ? 30.381 1.894 -24.405 1.00 90.19 109 LYS A N 1
ATOM 866 C CA . LYS A 1 109 ? 31.482 1.407 -25.253 1.00 90.19 109 LYS A CA 1
ATOM 867 C C . LYS A 1 109 ? 31.043 0.554 -26.434 1.00 90.19 109 LYS A C 1
ATOM 869 O O . LYS A 1 109 ? 31.743 0.547 -27.443 1.00 90.19 109 LYS A O 1
ATOM 874 N N . PHE A 1 110 ? 29.927 -0.159 -26.317 1.00 86.25 110 PHE A N 1
ATOM 875 C CA . PHE A 1 110 ? 29.500 -1.154 -27.304 1.00 86.25 110 PHE A CA 1
ATOM 876 C C . PHE A 1 110 ? 28.115 -0.872 -27.904 1.00 86.25 110 PHE A C 1
ATOM 878 O O . PHE A 1 110 ? 27.672 -1.623 -28.767 1.00 86.25 110 PHE A O 1
ATOM 885 N N . GLY A 1 111 ? 27.463 0.234 -27.525 1.00 78.62 111 GLY A N 1
ATOM 886 C CA . GLY A 1 111 ? 26.264 0.740 -28.201 1.00 78.62 111 GLY A CA 1
ATOM 887 C C . GLY A 1 111 ? 24.934 0.154 -27.724 1.00 78.62 111 GLY A C 1
ATOM 888 O O . GLY A 1 111 ? 23.917 0.396 -28.370 1.00 78.62 111 GLY A O 1
ATOM 889 N N . GLY A 1 112 ? 24.917 -0.585 -26.612 1.00 76.50 112 GLY A N 1
ATOM 890 C CA . GLY A 1 112 ? 23.683 -1.085 -26.001 1.00 76.50 112 GLY A CA 1
ATOM 891 C C . GLY A 1 112 ? 23.771 -2.530 -25.508 1.00 76.50 112 GLY A C 1
ATOM 892 O O . GLY A 1 112 ? 24.471 -3.356 -26.088 1.00 76.50 112 GLY A O 1
ATOM 893 N N . THR A 1 113 ? 23.035 -2.842 -24.445 1.00 73.00 113 THR A N 1
ATOM 894 C CA . THR A 1 113 ? 22.879 -4.192 -23.877 1.00 73.00 113 THR A CA 1
ATOM 895 C C . THR A 1 113 ? 21.474 -4.755 -24.091 1.00 73.00 113 THR A C 1
ATOM 897 O O . THR A 1 113 ? 21.222 -5.919 -23.780 1.00 73.00 113 THR A O 1
ATOM 900 N N . ASP A 1 114 ? 20.570 -3.935 -24.630 1.00 77.25 114 ASP A N 1
ATOM 901 C CA . ASP A 1 114 ? 19.189 -4.293 -24.925 1.00 77.25 114 ASP A CA 1
ATOM 902 C C . ASP A 1 114 ? 19.056 -4.761 -26.378 1.00 77.25 114 ASP A C 1
ATOM 904 O O . ASP A 1 114 ? 19.531 -4.109 -27.310 1.00 77.25 114 ASP A O 1
ATOM 908 N N . PHE A 1 115 ? 18.372 -5.887 -26.581 1.00 80.06 115 PHE A N 1
ATOM 909 C CA . PHE A 1 115 ? 18.182 -6.495 -27.896 1.00 80.06 115 PHE A CA 1
ATOM 910 C C . PHE A 1 115 ? 16.695 -6.625 -28.218 1.00 80.06 115 PHE A C 1
ATOM 912 O O . PHE A 1 115 ? 15.917 -7.141 -27.414 1.00 80.06 115 PHE A O 1
ATOM 919 N N . LEU A 1 116 ? 16.309 -6.216 -29.428 1.00 82.00 116 LEU A N 1
ATOM 920 C CA . LEU A 1 116 ? 14.994 -6.502 -29.994 1.00 82.00 116 LEU A CA 1
ATOM 921 C C . LEU A 1 116 ? 15.127 -7.658 -30.986 1.00 82.00 116 LEU A C 1
ATOM 923 O O . LEU A 1 116 ? 15.719 -7.505 -32.053 1.00 82.00 116 LEU A O 1
ATOM 927 N N . TYR A 1 117 ? 14.562 -8.810 -30.642 1.00 86.50 117 TYR A N 1
ATOM 928 C CA . TYR A 1 117 ? 14.546 -9.963 -31.534 1.00 86.50 117 TYR A CA 1
ATOM 929 C C . TYR A 1 117 ? 13.281 -9.959 -32.392 1.00 86.50 117 TYR A C 1
ATOM 931 O O . TYR A 1 117 ? 12.170 -9.869 -31.869 1.00 86.50 117 TYR A O 1
ATOM 939 N N . VAL A 1 118 ? 13.448 -10.107 -33.706 1.00 88.81 118 VAL A N 1
ATOM 940 C CA . VAL A 1 118 ? 12.344 -10.320 -34.649 1.00 88.81 118 VAL A CA 1
ATOM 941 C C . VAL A 1 118 ? 12.390 -11.773 -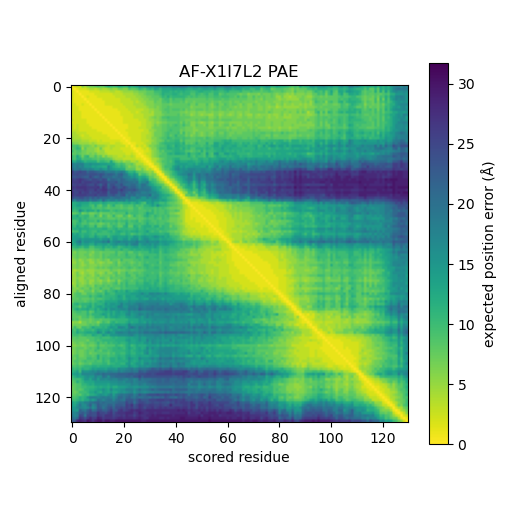35.102 1.00 88.81 118 VAL A C 1
ATOM 943 O O . VAL A 1 118 ? 13.302 -12.177 -35.821 1.00 88.81 118 VAL A O 1
ATOM 946 N N . TYR A 1 119 ? 11.413 -12.561 -34.659 1.00 88.69 119 TYR A N 1
ATOM 947 C CA . TYR A 1 119 ? 11.263 -13.961 -35.047 1.00 88.69 119 TYR A CA 1
ATOM 948 C C . TYR A 1 119 ? 10.197 -14.091 -36.133 1.00 88.69 119 TYR A C 1
ATOM 950 O O . TYR A 1 119 ? 9.146 -13.458 -36.058 1.00 88.69 119 TYR A O 1
ATOM 958 N N . THR A 1 120 ? 10.466 -14.927 -37.134 1.00 85.06 120 THR A N 1
ATOM 959 C CA . THR A 1 120 ? 9.480 -15.309 -38.151 1.00 85.06 120 THR A CA 1
ATOM 960 C C . THR A 1 120 ? 9.347 -16.823 -38.150 1.00 85.06 120 THR A C 1
ATOM 962 O O . THR A 1 120 ? 10.346 -17.536 -38.053 1.00 85.06 120 THR A O 1
ATOM 965 N N . GLU A 1 121 ? 8.112 -17.309 -38.211 1.00 84.94 121 GLU A N 1
ATOM 966 C CA . GLU A 1 121 ? 7.795 -18.733 -38.242 1.00 84.94 121 GLU A CA 1
ATOM 967 C C . GLU A 1 121 ? 7.180 -19.068 -39.602 1.00 84.94 121 GLU A C 1
ATOM 969 O O . GLU A 1 121 ? 6.292 -18.364 -40.084 1.00 84.94 121 GLU A O 1
ATOM 974 N N . ALA A 1 122 ? 7.673 -20.129 -40.241 1.00 84.44 122 ALA A N 1
ATOM 975 C CA . ALA A 1 122 ? 7.155 -20.610 -41.514 1.00 84.44 122 ALA A CA 1
ATOM 976 C C . ALA A 1 122 ? 7.120 -22.139 -41.518 1.00 84.44 122 ALA A C 1
ATOM 978 O O . ALA A 1 122 ? 8.103 -22.792 -41.169 1.00 84.44 122 ALA A O 1
ATOM 979 N N . ASN A 1 123 ? 6.006 -22.706 -41.991 1.00 80.69 123 ASN A N 1
ATOM 980 C CA . ASN A 1 123 ? 5.816 -24.159 -42.086 1.00 80.69 123 ASN A CA 1
ATOM 981 C C . ASN A 1 123 ? 6.840 -24.832 -43.020 1.00 80.69 123 ASN A C 1
ATOM 983 O O . ASN A 1 123 ? 7.151 -26.009 -42.853 1.00 80.69 123 ASN A O 1
ATOM 987 N N . ASN A 1 124 ? 7.376 -24.098 -44.004 1.00 76.69 124 ASN A N 1
ATOM 988 C CA . ASN A 1 124 ? 8.449 -24.570 -44.874 1.00 76.69 124 ASN A CA 1
ATOM 989 C C . ASN A 1 124 ? 9.437 -23.442 -45.194 1.00 76.69 124 ASN A C 1
ATOM 991 O O . ASN A 1 124 ? 9.225 -22.636 -46.093 1.00 76.69 124 ASN A O 1
ATOM 995 N N . VAL A 1 125 ? 10.555 -23.428 -44.472 1.00 74.69 125 VAL A N 1
ATOM 996 C CA . VAL A 1 125 ? 11.624 -22.425 -44.615 1.00 74.69 125 VAL A CA 1
ATOM 997 C C . VAL A 1 125 ? 12.379 -22.560 -45.949 1.00 74.69 125 VAL A C 1
ATOM 999 O O . VAL A 1 125 ? 13.032 -21.621 -46.391 1.00 74.69 125 VAL A O 1
ATOM 1002 N N . LYS A 1 126 ? 12.304 -23.723 -46.612 1.00 72.00 126 LYS A N 1
ATOM 1003 C CA . LYS A 1 126 ? 13.088 -24.020 -47.821 1.00 72.00 126 LYS A CA 1
ATOM 1004 C C . LYS A 1 126 ? 12.379 -23.700 -49.133 1.00 72.00 126 LYS A C 1
ATOM 1006 O O . LYS A 1 126 ? 13.045 -23.733 -50.164 1.00 72.00 126 LYS A O 1
ATOM 1011 N N . ASN A 1 127 ? 11.078 -23.408 -49.125 1.00 60.97 127 ASN A N 1
ATOM 1012 C CA . ASN A 1 127 ? 10.355 -23.082 -50.352 1.00 60.97 127 ASN A CA 1
ATOM 1013 C C . ASN A 1 127 ? 9.538 -21.790 -50.176 1.00 60.97 127 ASN A C 1
ATOM 1015 O O . ASN A 1 127 ? 8.412 -21.850 -49.686 1.00 60.97 127 ASN A O 1
ATOM 1019 N N . PRO A 1 128 ? 10.101 -20.622 -50.538 1.00 62.38 128 PRO A N 1
ATOM 1020 C CA . PRO A 1 128 ? 9.450 -19.324 -50.353 1.00 62.38 128 PRO A CA 1
ATOM 1021 C C . PRO A 1 128 ? 8.319 -19.043 -51.358 1.00 62.38 128 PRO A C 1
ATOM 1023 O O . PRO A 1 128 ? 7.715 -17.976 -51.303 1.00 62.38 128 PRO A O 1
ATOM 1026 N N . TYR A 1 129 ? 8.024 -19.982 -52.260 1.00 63.56 129 TYR A N 1
ATOM 1027 C CA . TYR A 1 129 ? 6.966 -19.867 -53.256 1.00 63.56 129 TYR A CA 1
ATOM 1028 C C . TYR A 1 129 ? 5.980 -21.022 -53.067 1.00 63.56 129 TYR A C 1
ATOM 1030 O O . TYR A 1 129 ? 6.278 -22.173 -53.397 1.00 63.56 129 TYR A O 1
ATOM 1038 N N . VAL A 1 130 ? 4.826 -20.702 -52.484 1.00 56.69 130 VAL A N 1
ATOM 1039 C CA . VAL A 1 130 ? 3.564 -21.367 -52.836 1.00 56.69 130 VAL A CA 1
ATOM 1040 C C . VAL A 1 130 ? 3.091 -20.796 -54.163 1.00 56.69 130 VAL A C 1
ATOM 1042 O O . VAL A 1 130 ? 3.272 -19.571 -54.351 1.00 56.69 130 VAL A O 1
#

Foldseek 3Di:
DVVVVVVVVVVVVVVVVCCVVVVVVVCVVVVDPDPPPP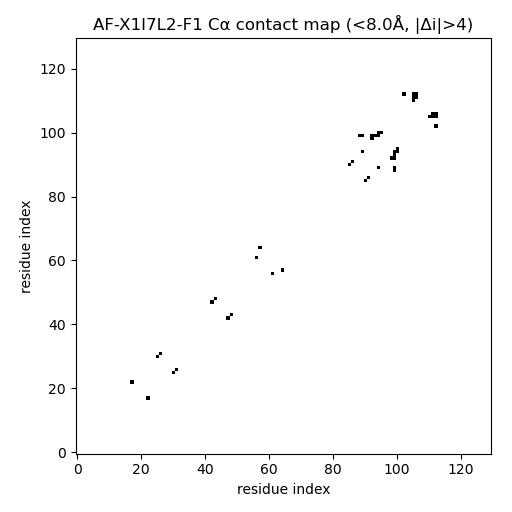PDVDPPDPVVVVVVVVVCVCVVCVVVVVVVVVVVVVVCVVCVVVDDDDPDPCVVQDVPDPVNVVQVVCCVPPVHPDDDDDDDDDPDPPDPDD

Solvent-accessible surface area (backbone atoms only — not comparable to full-atom values): 8141 Å² total; per-residue (Å²): 108,70,62,60,52,51,54,50,53,51,50,53,52,50,50,52,52,47,51,58,55,49,51,56,51,45,44,67,79,52,59,72,76,78,78,61,91,78,76,51,96,74,59,90,41,72,65,50,51,50,52,51,51,52,50,49,52,46,68,74,39,45,69,58,51,51,50,51,51,50,51,51,52,53,51,51,58,64,53,56,75,70,65,77,88,79,80,50,68,46,75,76,65,34,80,83,32,70,67,38,51,53,50,50,51,43,29,74,75,68,76,52,87,81,80,88,85,85,85,86,88,65,100,54,85,88,56,93,71,128

Mean predicted aligned error: 11.98 Å

pLDDT: mean 84.53, std 11.25, range [52.09, 98.0]

Organism: NCBI:txid412755

Sequence (130 aa):
MTEFGFFSTIGIFFAFVLATFLLGSFFTIFPPPKIHKKFSQESNDVVTRLLRLLSQLILKEKKIVLIAILIIIIISVAFSTRVKTESSIESRMGAGSEIVKIMNYFNEKFGGTDFLYVYTEANNVKNPYV

Nearest PDB structures (foldseek):
  4gwq-assembly1_D  TM=2.210E-01  e=5.922E+00  Saccharomyces cerevisiae S288C

Radius of gyration: 30.12 Å; Cα contacts (8 Å, |Δi|>4): 24; chains: 1; bounding box: 53×44×90 Å

Secondary structure (DSSP, 8-state):
-HHHHHHHHHHHHHHHHHHHHHHHHHHHHSPPPPPPTT--S----HHHHHHHHHHHHHHHTHHHHHHHHHHHHHHHHHHHTT------HHHHH-TTSHHHHHHHHHHHHHS-S---------S-TT----